Protein AF-A0A2V9M9F1-F1 (afdb_monomer_lite)

Secondary structure (DSSP, 8-state):
--HHHHHHHHHHHHTTS-S--TTSSGGGT---------HHHHHHHHHHHHHHHHHHHHHHHTS-SEEEEEEEEETTEEEEEEEEESSHHHHHHHHHHHHHHHH-SSHHHHHHHHTSPPSEEEEEE-

Structure (mmCIF, N/CA/C/O backbone):
data_AF-A0A2V9M9F1-F1
#
_entry.id   AF-A0A2V9M9F1-F1
#
loop_
_atom_site.group_PDB
_atom_site.id
_atom_site.type_symbol
_atom_site.label_atom_id
_atom_site.label_alt_id
_atom_site.label_comp_id
_atom_site.label_asym_id
_atom_site.label_entity_id
_atom_site.label_seq_id
_atom_site.pdbx_PDB_ins_code
_atom_site.Cartn_x
_atom_site.Cartn_y
_atom_site.Cartn_z
_atom_site.occupancy
_atom_site.B_iso_or_equiv
_atom_site.auth_seq_id
_atom_site.auth_comp_id
_atom_site.auth_asym_id
_atom_site.auth_atom_id
_atom_site.pdbx_PDB_model_num
ATOM 1 N N . MET A 1 1 ? 34.457 13.788 -6.054 1.00 45.19 1 MET A N 1
ATOM 2 C CA . MET A 1 1 ? 33.036 13.892 -5.646 1.00 45.19 1 MET A CA 1
ATOM 3 C C . MET A 1 1 ? 32.177 13.562 -6.860 1.00 45.19 1 MET A C 1
ATOM 5 O O . MET A 1 1 ? 32.061 14.409 -7.740 1.00 45.19 1 MET A O 1
ATOM 9 N N . PRO A 1 2 ? 31.720 12.309 -7.018 1.00 41.81 2 PRO A N 1
ATOM 10 C CA . PRO A 1 2 ? 31.238 11.834 -8.308 1.00 41.81 2 PRO A CA 1
ATOM 11 C C . PRO A 1 2 ? 29.792 12.275 -8.567 1.00 41.81 2 PRO A C 1
ATOM 13 O O . PRO A 1 2 ? 28.920 12.150 -7.710 1.00 41.81 2 PRO A O 1
ATOM 16 N N . LEU A 1 3 ? 29.545 12.746 -9.793 1.00 39.88 3 LEU A N 1
ATOM 17 C CA . LEU A 1 3 ? 28.235 13.098 -10.361 1.00 39.88 3 LEU A CA 1
ATOM 18 C C . LEU A 1 3 ? 27.136 12.044 -10.106 1.00 39.88 3 LEU A C 1
ATOM 20 O O . LEU A 1 3 ? 25.959 12.392 -10.041 1.00 39.88 3 LEU A O 1
ATOM 24 N N . ALA A 1 4 ? 27.519 10.776 -9.928 1.00 32.88 4 ALA A N 1
ATOM 25 C CA . ALA A 1 4 ? 26.621 9.655 -9.667 1.00 32.88 4 ALA A CA 1
ATOM 26 C C . ALA A 1 4 ? 25.737 9.867 -8.424 1.00 32.88 4 ALA A C 1
ATOM 28 O O . ALA A 1 4 ? 24.557 9.530 -8.448 1.00 32.88 4 ALA A O 1
ATOM 29 N N . THR A 1 5 ? 26.256 10.502 -7.367 1.00 37.84 5 THR A N 1
ATOM 30 C CA . THR A 1 5 ? 25.488 10.724 -6.130 1.00 37.84 5 THR A CA 1
ATOM 31 C C . THR A 1 5 ? 24.397 11.784 -6.313 1.00 37.84 5 THR A C 1
ATOM 33 O O . THR A 1 5 ? 23.305 11.636 -5.774 1.00 37.84 5 THR A O 1
ATOM 36 N N . LYS A 1 6 ? 24.635 12.817 -7.138 1.00 41.34 6 LYS A N 1
ATOM 37 C CA . LYS A 1 6 ? 23.600 13.811 -7.489 1.00 41.34 6 LYS A CA 1
ATOM 38 C C . LYS A 1 6 ? 22.496 13.210 -8.363 1.00 41.34 6 LYS A C 1
ATOM 40 O O . LYS A 1 6 ? 21.345 13.615 -8.240 1.00 41.34 6 LYS A O 1
ATOM 45 N N . PHE A 1 7 ? 22.837 12.239 -9.211 1.00 41.38 7 PHE A N 1
ATOM 46 C CA . PHE A 1 7 ? 21.871 11.561 -10.076 1.00 41.38 7 PHE A CA 1
ATOM 47 C C . PHE A 1 7 ? 20.933 10.645 -9.278 1.00 41.38 7 PHE A C 1
ATOM 49 O O . PHE A 1 7 ? 19.729 10.677 -9.505 1.00 41.38 7 PHE A O 1
ATOM 56 N N . ILE A 1 8 ? 21.455 9.903 -8.293 1.00 38.41 8 ILE A N 1
ATOM 57 C CA . ILE A 1 8 ? 20.646 9.016 -7.436 1.00 38.41 8 ILE A CA 1
ATOM 58 C C . ILE A 1 8 ? 19.646 9.806 -6.575 1.00 38.41 8 ILE A C 1
ATOM 60 O O . ILE A 1 8 ? 18.485 9.420 -6.496 1.00 38.41 8 ILE A O 1
ATOM 64 N N . ILE A 1 9 ? 20.034 10.965 -6.028 1.00 41.84 9 ILE A N 1
ATOM 65 C CA . ILE A 1 9 ? 19.116 11.816 -5.243 1.00 41.84 9 ILE A CA 1
ATOM 66 C C . ILE A 1 9 ? 17.964 12.366 -6.104 1.00 41.84 9 ILE A C 1
ATOM 68 O O . ILE A 1 9 ? 16.837 12.487 -5.628 1.00 41.84 9 ILE A O 1
ATOM 72 N N . PHE A 1 10 ? 18.209 12.653 -7.388 1.00 43.62 10 PHE A N 1
ATOM 73 C CA . PHE A 1 10 ? 17.142 13.058 -8.309 1.00 43.62 10 PHE A CA 1
ATOM 74 C C . PHE A 1 10 ? 16.157 11.907 -8.581 1.00 43.62 10 PHE A C 1
ATOM 76 O O . PHE A 1 10 ? 14.954 12.137 -8.664 1.00 43.62 10 PHE A O 1
ATOM 83 N N . ILE A 1 11 ? 16.651 10.665 -8.650 1.00 42.22 11 ILE A N 1
ATOM 84 C CA . ILE A 1 11 ? 15.844 9.452 -8.873 1.00 42.22 11 ILE A CA 1
ATOM 85 C C . ILE A 1 11 ? 14.933 9.168 -7.667 1.00 42.22 11 ILE A C 1
ATOM 87 O O . ILE A 1 11 ? 13.747 8.894 -7.853 1.00 42.22 11 ILE A O 1
ATOM 91 N N . ASP A 1 12 ? 15.441 9.311 -6.438 1.00 40.72 12 ASP A N 1
ATOM 92 C CA . ASP A 1 12 ? 14.627 9.168 -5.220 1.00 40.72 12 ASP A CA 1
ATOM 93 C C . ASP A 1 12 ? 13.559 10.269 -5.093 1.00 40.72 12 ASP A C 1
ATOM 95 O O . ASP A 1 12 ? 12.468 10.025 -4.576 1.00 40.72 12 ASP A O 1
ATOM 99 N N . SER A 1 13 ? 13.813 11.467 -5.636 1.00 35.06 13 SER A N 1
ATOM 100 C CA . SER A 1 13 ? 12.849 12.577 -5.635 1.00 35.06 13 SER A CA 1
ATOM 101 C C . SER A 1 13 ? 11.633 12.324 -6.545 1.00 35.06 13 SER A C 1
ATOM 103 O O . SER A 1 13 ? 10.525 12.748 -6.224 1.00 35.06 13 SER A O 1
ATOM 105 N N . ILE A 1 14 ? 11.794 11.562 -7.637 1.00 44.44 14 ILE A N 1
ATOM 106 C CA . ILE A 1 14 ? 10.675 11.165 -8.519 1.00 44.44 14 ILE A CA 1
ATOM 107 C C . ILE A 1 14 ? 9.833 10.035 -7.898 1.00 44.44 14 ILE A C 1
ATOM 109 O O . ILE A 1 14 ? 8.657 9.884 -8.226 1.00 44.44 14 ILE A O 1
ATOM 113 N N . LYS A 1 15 ? 10.385 9.278 -6.941 1.00 43.50 15 LYS A N 1
ATOM 114 C CA . LYS A 1 15 ? 9.679 8.190 -6.242 1.00 43.50 15 LYS A CA 1
ATOM 115 C C . LYS A 1 15 ? 8.577 8.687 -5.291 1.00 43.50 15 LYS A C 1
ATOM 117 O O . LYS A 1 15 ? 7.686 7.921 -4.941 1.00 43.50 15 LYS A O 1
ATOM 122 N N . ASN A 1 16 ? 8.603 9.969 -4.917 1.00 43.25 16 ASN A N 1
ATOM 123 C CA . ASN A 1 16 ? 7.584 10.636 -4.098 1.00 43.25 16 ASN A CA 1
ATOM 124 C C . ASN A 1 16 ? 6.633 11.500 -4.945 1.00 43.25 16 ASN A C 1
ATOM 126 O O . ASN A 1 16 ? 6.200 12.579 -4.547 1.00 43.25 16 ASN A O 1
ATOM 130 N N . ILE A 1 17 ? 6.330 11.052 -6.160 1.00 43.72 17 ILE A N 1
ATOM 131 C CA . ILE A 1 17 ? 5.201 11.567 -6.921 1.00 43.72 17 ILE A CA 1
ATOM 132 C C . ILE A 1 17 ? 4.231 10.409 -7.044 1.00 43.72 17 ILE A C 1
ATOM 134 O O . ILE A 1 17 ? 4.360 9.529 -7.891 1.00 43.72 17 ILE A O 1
ATOM 138 N N . ASN A 1 18 ? 3.272 10.432 -6.121 1.00 40.56 18 ASN A N 1
ATOM 139 C CA . ASN A 1 18 ? 1.997 9.747 -6.203 1.00 40.56 18 ASN A CA 1
ATOM 140 C C . ASN A 1 18 ? 1.572 9.573 -7.671 1.00 40.56 18 ASN A C 1
ATOM 142 O O . ASN A 1 18 ? 1.511 10.537 -8.439 1.00 40.56 18 ASN A O 1
ATOM 146 N N . GLN A 1 19 ? 1.327 8.321 -8.031 1.00 44.12 19 GLN A N 1
ATOM 147 C CA . GLN A 1 19 ? 1.115 7.766 -9.362 1.00 44.12 19 GLN A CA 1
ATOM 148 C C . GLN A 1 19 ? -0.148 8.336 -10.040 1.00 44.12 19 GLN A C 1
ATOM 150 O O . GLN A 1 19 ? -1.141 7.634 -10.214 1.00 44.12 19 GLN A O 1
ATOM 155 N N . ARG A 1 20 ? -0.156 9.638 -10.371 1.00 37.66 20 ARG A N 1
ATOM 156 C CA . ARG A 1 20 ? -1.324 10.327 -10.953 1.00 37.66 20 ARG A CA 1
ATOM 157 C C . ARG A 1 20 ? -1.036 11.589 -11.781 1.00 37.66 20 ARG A C 1
ATOM 159 O O . ARG A 1 20 ? -1.951 12.380 -11.985 1.00 37.66 20 ARG A O 1
ATOM 166 N N . SER A 1 21 ? 0.184 11.816 -12.276 1.00 36.59 21 SER A N 1
ATOM 167 C CA . SER A 1 21 ? 0.453 12.980 -13.154 1.00 36.59 21 SER A CA 1
ATOM 168 C C . SER A 1 21 ? 1.339 12.694 -14.373 1.00 36.59 21 SER A C 1
ATOM 170 O O . SER A 1 21 ? 1.952 13.598 -14.939 1.00 36.59 21 SER A O 1
ATOM 172 N N . ALA A 1 22 ? 1.360 11.448 -14.850 1.00 36.44 22 ALA A N 1
ATOM 173 C CA . ALA A 1 22 ? 2.058 11.073 -16.082 1.00 36.44 22 ALA A CA 1
ATOM 174 C C . ALA A 1 22 ? 1.311 11.464 -17.382 1.00 36.44 22 ALA A C 1
ATOM 176 O O . ALA A 1 22 ? 1.581 10.876 -18.422 1.00 36.44 22 ALA A O 1
ATOM 177 N N . GLU A 1 23 ? 0.390 12.438 -17.359 1.00 42.22 23 GLU A N 1
ATOM 178 C CA . GLU A 1 23 ? -0.467 12.742 -18.523 1.00 42.22 23 GLU A CA 1
ATOM 179 C C . GLU A 1 23 ? -0.294 14.115 -19.189 1.00 42.22 23 GLU A C 1
ATOM 181 O O . GLU A 1 23 ? -0.873 14.316 -20.247 1.00 42.22 23 GLU A O 1
ATOM 186 N N . SER A 1 24 ? 0.502 15.072 -18.691 1.00 34.97 24 SER A N 1
ATOM 187 C CA . SER A 1 24 ? 0.425 16.431 -19.294 1.00 34.97 24 SER A CA 1
ATOM 188 C C . SER A 1 24 ? 1.722 17.068 -19.784 1.00 34.97 24 SER A C 1
ATOM 190 O O . SER A 1 24 ? 1.663 18.108 -20.432 1.00 34.97 24 SER A O 1
ATOM 192 N N . ARG A 1 25 ? 2.900 16.467 -19.563 1.00 39.31 25 ARG A N 1
ATOM 193 C CA . ARG A 1 25 ? 4.172 17.047 -20.066 1.00 39.31 25 ARG A CA 1
ATOM 194 C C . ARG A 1 25 ? 4.909 16.191 -21.094 1.00 39.31 25 ARG A C 1
ATOM 196 O O . ARG A 1 25 ? 5.819 16.690 -21.749 1.00 39.31 25 ARG A O 1
ATOM 203 N N . PHE A 1 26 ? 4.481 14.946 -21.298 1.00 40.75 26 PHE A N 1
ATOM 204 C CA . PHE A 1 26 ? 5.096 14.038 -22.270 1.00 40.75 26 PHE A CA 1
ATOM 205 C C . PHE A 1 26 ? 4.841 14.456 -23.730 1.00 40.75 26 PHE A C 1
ATOM 207 O O . PHE A 1 26 ? 5.692 14.236 -24.590 1.00 40.75 26 PHE A O 1
ATOM 214 N N . CYS A 1 27 ? 3.741 15.169 -24.007 1.00 36.06 27 CYS A N 1
ATOM 215 C CA . CYS A 1 27 ? 3.450 15.682 -25.352 1.00 36.06 27 CYS A CA 1
ATOM 216 C C . CYS A 1 27 ? 4.480 16.696 -25.879 1.00 36.06 27 CYS A C 1
ATOM 218 O O . CYS A 1 27 ? 4.586 16.863 -27.091 1.00 36.06 27 CYS A O 1
ATOM 220 N N . LEU A 1 28 ? 5.265 17.359 -25.018 1.00 39.94 28 LEU A N 1
ATOM 221 C CA . LEU A 1 28 ? 6.216 18.384 -25.470 1.00 39.94 28 LEU A CA 1
ATOM 222 C C . LEU A 1 28 ? 7.583 17.832 -25.898 1.00 39.94 28 LEU A C 1
ATOM 224 O O . LEU A 1 28 ? 8.289 18.513 -26.636 1.00 39.94 28 LEU A O 1
ATOM 228 N N . LEU A 1 29 ? 7.947 16.604 -25.510 1.00 41.97 29 LEU A N 1
ATOM 229 C CA . LEU A 1 29 ? 9.210 15.983 -25.947 1.00 41.97 29 LEU A CA 1
ATOM 230 C C . LEU A 1 29 ? 9.056 15.096 -27.192 1.00 41.97 29 LEU A C 1
ATOM 232 O O . LEU A 1 29 ? 10.051 14.770 -27.831 1.00 41.97 29 LEU A O 1
ATOM 236 N N . PHE A 1 30 ? 7.824 14.772 -27.598 1.00 41.06 30 PHE A N 1
ATOM 237 C CA . PHE A 1 30 ? 7.543 14.000 -28.814 1.00 41.06 30 PHE A CA 1
ATOM 238 C C . PHE A 1 30 ? 7.446 14.843 -30.097 1.00 41.06 30 PHE A C 1
ATOM 240 O O . PHE A 1 30 ? 7.027 14.336 -31.134 1.00 41.06 30 PHE A O 1
ATOM 247 N N . ARG A 1 31 ? 7.919 16.100 -30.103 1.00 45.84 31 ARG A N 1
ATOM 248 C CA . ARG A 1 31 ? 8.341 16.741 -31.365 1.00 45.84 31 ARG A CA 1
ATOM 249 C C . ARG A 1 31 ? 9.747 16.270 -31.751 1.00 45.84 31 ARG A C 1
ATOM 251 O O . ARG A 1 31 ? 10.646 17.080 -31.955 1.00 45.84 31 ARG A O 1
ATOM 258 N N . TYR A 1 32 ? 9.939 14.956 -31.872 1.00 49.91 32 TYR A N 1
ATOM 259 C CA . TYR A 1 32 ? 11.093 14.421 -32.591 1.00 49.91 32 TYR A CA 1
ATOM 260 C C . TYR A 1 32 ? 10.818 14.612 -34.083 1.00 49.91 32 TYR A C 1
ATOM 262 O O . TYR A 1 32 ? 9.994 13.925 -34.688 1.00 49.91 32 TYR A O 1
ATOM 270 N N . ASN A 1 33 ? 11.433 15.663 -34.619 1.00 48.28 33 ASN A N 1
ATOM 271 C CA . ASN A 1 33 ? 11.344 16.117 -35.997 1.00 48.28 33 ASN A CA 1
ATOM 272 C C . ASN A 1 33 ? 11.433 14.935 -36.980 1.00 48.28 33 ASN A C 1
ATOM 274 O O . ASN A 1 33 ? 12.430 14.217 -37.038 1.00 48.28 33 ASN A O 1
ATOM 278 N N . SER A 1 34 ? 10.355 14.743 -37.738 1.00 58.16 34 SER A N 1
ATOM 279 C CA . SER A 1 34 ? 10.279 13.809 -38.855 1.00 58.16 34 SER A CA 1
ATOM 280 C C . SER A 1 34 ? 11.126 14.341 -40.008 1.00 58.16 34 SER A C 1
ATOM 282 O O . SER A 1 34 ? 10.639 15.058 -40.874 1.00 58.16 34 SER A O 1
ATOM 284 N N . GLY A 1 35 ? 12.407 13.985 -40.011 1.00 44.78 35 GLY A N 1
ATOM 285 C CA . GLY A 1 35 ? 13.324 14.282 -41.103 1.00 44.78 35 GLY A CA 1
ATOM 286 C C . GLY A 1 35 ? 14.283 13.118 -41.312 1.00 44.78 35 GLY A C 1
ATOM 287 O O . GLY A 1 35 ? 15.215 12.954 -40.538 1.00 44.78 35 GLY A O 1
ATOM 288 N N . ALA A 1 36 ? 14.010 12.299 -42.333 1.00 50.25 36 ALA A N 1
ATOM 289 C CA . ALA A 1 36 ? 14.896 11.286 -42.924 1.00 50.25 36 ALA A CA 1
ATOM 290 C C . ALA A 1 36 ? 15.709 10.408 -41.934 1.00 50.25 36 ALA A C 1
ATOM 292 O O . ALA A 1 36 ? 16.851 10.700 -41.588 1.00 50.25 36 ALA A O 1
ATOM 293 N N . MET A 1 37 ? 15.158 9.263 -41.514 1.00 51.91 37 MET A N 1
ATOM 294 C CA . MET A 1 37 ? 15.856 8.339 -40.603 1.00 51.91 37 MET A CA 1
ATOM 295 C C . MET A 1 37 ? 16.967 7.551 -41.318 1.00 51.91 37 MET A C 1
ATOM 297 O O . MET A 1 37 ? 16.690 6.587 -42.038 1.00 51.91 37 MET A O 1
ATOM 301 N N . SER A 1 38 ? 18.229 7.903 -41.057 1.00 58.81 38 SER A N 1
ATOM 302 C CA . SER A 1 38 ? 19.377 7.043 -41.372 1.00 58.81 38 SER A CA 1
ATOM 303 C C . SER A 1 38 ? 19.320 5.748 -40.541 1.00 58.81 38 SER A C 1
ATOM 305 O O . SER A 1 38 ? 18.658 5.687 -39.498 1.00 58.81 38 SER A O 1
ATOM 307 N N . LYS A 1 39 ? 20.010 4.684 -40.983 1.00 68.62 39 LYS A N 1
ATOM 308 C CA . LYS A 1 39 ? 20.077 3.402 -40.244 1.00 68.62 39 LYS A CA 1
ATOM 309 C C . LYS A 1 39 ? 20.523 3.611 -38.788 1.00 68.62 39 LYS A C 1
ATOM 311 O O . LYS A 1 39 ? 20.013 2.946 -37.890 1.00 68.62 39 LYS A O 1
ATOM 316 N N . THR A 1 40 ? 21.391 4.591 -38.557 1.00 68.44 40 THR A N 1
ATOM 317 C CA . THR A 1 40 ? 21.901 4.983 -37.240 1.00 68.44 40 THR A CA 1
ATOM 318 C C . THR A 1 40 ? 20.798 5.508 -36.322 1.00 68.44 40 THR A C 1
ATOM 320 O O . THR A 1 40 ? 20.746 5.133 -35.155 1.00 68.44 40 THR A O 1
ATOM 323 N N . SER A 1 41 ? 19.855 6.300 -36.840 1.00 68.25 41 SER A N 1
ATOM 324 C CA . SER A 1 41 ? 18.747 6.834 -36.039 1.00 68.25 41 SER A CA 1
ATOM 325 C C . SER A 1 41 ? 17.764 5.740 -35.608 1.00 68.25 41 SER A C 1
ATOM 327 O O . SER A 1 41 ? 17.280 5.758 -34.479 1.00 68.25 41 SER A O 1
ATOM 329 N N . LYS A 1 42 ? 17.513 4.730 -36.460 1.00 69.69 42 LYS A N 1
ATOM 330 C CA . LYS A 1 42 ? 16.693 3.556 -36.083 1.00 69.69 42 LYS A CA 1
ATOM 331 C C . LYS A 1 42 ? 17.337 2.777 -34.938 1.00 69.69 42 LYS A C 1
ATOM 333 O O . LYS A 1 42 ? 16.646 2.389 -34.002 1.00 69.69 42 LYS A O 1
ATOM 338 N N . ILE A 1 43 ? 18.657 2.600 -34.994 1.00 78.69 43 ILE A N 1
ATOM 339 C CA . ILE A 1 43 ? 19.425 1.916 -33.948 1.00 78.69 43 ILE A CA 1
ATOM 340 C C . ILE A 1 43 ? 19.352 2.696 -32.631 1.00 78.69 43 ILE A C 1
ATOM 342 O O . ILE A 1 43 ? 19.073 2.100 -31.596 1.00 78.69 43 ILE A O 1
ATOM 346 N N . LEU A 1 44 ? 19.521 4.022 -32.660 1.00 76.81 44 LEU A N 1
ATOM 347 C CA . LEU A 1 44 ? 19.446 4.852 -31.452 1.00 76.81 44 LEU A CA 1
ATOM 348 C C . LEU A 1 44 ? 18.074 4.784 -30.768 1.00 76.81 44 LEU A C 1
ATOM 350 O O . LEU A 1 44 ? 18.018 4.687 -29.544 1.00 76.81 44 LEU A O 1
ATOM 354 N N . ILE A 1 45 ? 16.979 4.776 -31.535 1.00 77.62 45 ILE A N 1
ATOM 355 C CA . ILE A 1 45 ? 15.627 4.639 -30.973 1.00 77.62 45 ILE A CA 1
ATOM 356 C C . ILE A 1 45 ? 15.444 3.268 -30.311 1.00 77.62 45 ILE A C 1
ATOM 358 O O . ILE A 1 45 ? 14.960 3.194 -29.183 1.00 77.62 45 ILE A O 1
ATOM 362 N N . VAL A 1 46 ? 15.858 2.186 -30.978 1.00 79.81 46 VAL A N 1
ATOM 363 C CA . VAL A 1 46 ? 15.722 0.822 -30.441 1.00 79.81 46 VAL A CA 1
ATOM 364 C C . VAL A 1 46 ? 16.565 0.638 -29.178 1.00 79.81 46 VAL A C 1
ATOM 366 O O . VAL A 1 46 ? 16.074 0.109 -28.183 1.00 79.81 46 VAL A O 1
ATOM 369 N N . VAL A 1 47 ? 17.808 1.124 -29.181 1.00 82.94 47 VAL A N 1
ATOM 370 C CA . VAL A 1 47 ? 18.694 1.069 -28.010 1.00 82.94 47 VAL A CA 1
ATOM 371 C C . VAL A 1 47 ? 18.122 1.897 -26.859 1.00 82.94 47 VAL A C 1
ATOM 373 O O . VAL A 1 47 ? 18.052 1.403 -25.736 1.00 82.94 47 VAL A O 1
ATOM 376 N N . GLY A 1 48 ? 17.649 3.118 -27.129 1.00 82.56 48 GLY A N 1
ATOM 377 C CA . GLY A 1 48 ? 17.015 3.963 -26.115 1.00 82.56 48 GLY A CA 1
ATOM 378 C C . GLY A 1 48 ? 15.787 3.303 -25.484 1.00 82.56 48 GLY A C 1
ATOM 379 O O . GLY A 1 48 ? 15.631 3.332 -24.263 1.00 82.56 48 GLY A O 1
ATOM 380 N N . PHE A 1 49 ? 14.957 2.642 -26.295 1.00 80.88 49 PHE A N 1
ATOM 381 C CA . PHE A 1 49 ? 13.786 1.913 -25.813 1.00 80.88 49 PHE A CA 1
ATOM 382 C C . PHE A 1 49 ? 14.167 0.716 -24.932 1.00 80.88 49 PHE A C 1
ATOM 384 O O . PHE A 1 49 ? 13.598 0.550 -23.856 1.00 80.88 49 PHE A O 1
ATOM 391 N N . LEU A 1 50 ? 15.155 -0.089 -25.340 1.00 79.62 50 LEU A N 1
ATOM 392 C CA . LEU A 1 50 ? 15.623 -1.243 -24.561 1.00 79.62 50 LEU A CA 1
ATOM 393 C C . LEU A 1 50 ? 16.225 -0.832 -23.213 1.00 79.62 50 LEU A C 1
ATOM 395 O O . LEU A 1 50 ? 15.941 -1.469 -22.199 1.00 79.62 50 LEU A O 1
ATOM 399 N N . VAL A 1 51 ? 17.008 0.249 -23.184 1.00 80.50 51 VAL A N 1
ATOM 400 C CA . VAL A 1 51 ? 17.579 0.791 -21.941 1.00 80.50 51 VAL A CA 1
ATOM 401 C C . VAL A 1 51 ? 16.475 1.278 -21.005 1.00 80.50 51 VAL A C 1
ATOM 403 O O . VAL A 1 51 ? 16.486 0.938 -19.822 1.00 80.50 51 VAL A O 1
ATOM 406 N N . LEU A 1 52 ? 15.493 2.020 -21.526 1.00 78.25 52 LEU A N 1
ATOM 407 C CA . LEU A 1 52 ? 14.350 2.481 -20.738 1.00 78.25 52 LEU A CA 1
ATOM 408 C C . LEU A 1 52 ? 13.543 1.303 -20.173 1.00 78.25 52 LEU A C 1
ATOM 410 O O . LEU A 1 52 ? 13.190 1.313 -18.994 1.00 78.25 52 LEU A O 1
ATOM 414 N N . MET A 1 53 ? 13.292 0.271 -20.984 1.00 74.94 53 MET A N 1
ATOM 415 C CA . MET A 1 53 ? 12.566 -0.923 -20.545 1.00 74.94 53 MET A CA 1
ATOM 416 C C . MET A 1 53 ? 13.317 -1.677 -19.445 1.00 74.94 53 MET A C 1
ATOM 418 O O . MET A 1 53 ? 12.742 -1.973 -18.396 1.00 74.94 53 MET A O 1
ATOM 422 N N . GLY A 1 54 ? 14.615 -1.931 -19.640 1.00 74.56 54 GLY A N 1
ATOM 423 C CA . GLY A 1 54 ? 15.453 -2.578 -18.629 1.00 74.56 54 GLY A CA 1
ATOM 424 C C . GLY A 1 54 ? 15.496 -1.789 -17.318 1.00 74.56 54 GLY A C 1
ATOM 425 O O . GLY A 1 54 ? 15.418 -2.374 -16.238 1.00 74.56 54 GLY A O 1
ATOM 426 N N . TYR A 1 55 ? 15.534 -0.457 -17.404 1.00 73.00 55 TYR A N 1
ATOM 427 C CA . TYR A 1 55 ? 15.530 0.423 -16.239 1.00 73.00 55 TYR A CA 1
ATOM 428 C C . TYR A 1 55 ? 14.218 0.351 -15.437 1.00 73.00 55 TYR A C 1
ATOM 430 O O . TYR A 1 55 ? 14.259 0.246 -14.210 1.00 73.00 55 TYR A O 1
ATOM 438 N N . ILE A 1 56 ? 13.058 0.345 -16.105 1.00 75.44 56 ILE A N 1
ATOM 439 C CA . ILE A 1 56 ? 11.743 0.225 -15.445 1.00 75.44 56 ILE A CA 1
ATOM 440 C C . ILE A 1 56 ? 11.631 -1.108 -14.694 1.00 75.44 56 ILE A C 1
ATOM 442 O O . ILE A 1 56 ? 11.176 -1.136 -13.547 1.00 75.44 56 ILE A O 1
ATOM 446 N N . VAL A 1 57 ? 12.080 -2.206 -15.312 1.00 71.19 57 VAL A N 1
ATOM 447 C CA . VAL A 1 57 ? 12.056 -3.540 -14.692 1.00 71.19 57 VAL A CA 1
ATOM 448 C C . VAL A 1 57 ? 12.985 -3.594 -13.480 1.00 71.19 57 VAL A C 1
ATOM 450 O O . VAL A 1 57 ? 12.564 -4.031 -12.410 1.00 71.19 57 VAL A O 1
ATOM 453 N N . TYR A 1 58 ? 14.217 -3.095 -13.610 1.00 66.00 58 TYR A N 1
ATOM 454 C CA . TYR A 1 58 ? 15.176 -3.069 -12.506 1.00 66.00 58 TYR A CA 1
ATOM 455 C C . TYR A 1 58 ? 14.677 -2.226 -11.325 1.00 66.00 58 TYR A C 1
ATOM 457 O O . TYR A 1 58 ? 14.763 -2.653 -10.175 1.00 66.00 58 TYR A O 1
ATOM 465 N N . SER A 1 59 ? 14.095 -1.057 -11.609 1.00 64.69 59 SER A N 1
ATOM 466 C CA . SER A 1 59 ? 13.498 -0.198 -10.585 1.00 64.69 59 SER A CA 1
ATOM 467 C C . SER A 1 59 ? 12.346 -0.912 -9.871 1.00 64.69 59 SER A C 1
ATOM 469 O O . SER A 1 59 ? 12.332 -0.966 -8.644 1.00 64.69 59 SER A O 1
ATOM 471 N N . SER A 1 60 ? 11.446 -1.560 -10.620 1.00 62.88 60 SER A N 1
ATOM 472 C CA . SER A 1 60 ? 10.259 -2.245 -10.082 1.00 62.88 60 SER A CA 1
ATOM 473 C C . SER A 1 60 ? 10.590 -3.403 -9.133 1.00 62.88 60 SER A C 1
ATOM 475 O O . SER A 1 60 ? 9.866 -3.634 -8.165 1.00 62.88 60 SER A O 1
ATOM 477 N N . LEU A 1 61 ? 11.693 -4.118 -9.375 1.00 59.84 61 LEU A N 1
ATOM 478 C CA . LEU A 1 61 ? 12.107 -5.261 -8.553 1.00 59.84 61 LEU A CA 1
ATOM 479 C C . LEU A 1 61 ? 12.607 -4.854 -7.155 1.00 59.84 61 LEU A C 1
ATOM 481 O O . LEU A 1 61 ? 12.544 -5.657 -6.229 1.00 59.84 61 LEU A O 1
ATOM 485 N N . GLY A 1 62 ? 13.061 -3.610 -6.971 1.00 58.16 62 GLY A N 1
ATOM 486 C CA . GLY A 1 62 ? 13.592 -3.119 -5.694 1.00 58.16 62 GLY A CA 1
ATOM 487 C C . GLY A 1 62 ? 12.560 -2.506 -4.742 1.00 58.16 62 GLY A C 1
ATOM 488 O O . GLY A 1 62 ? 12.940 -1.989 -3.692 1.00 58.16 62 GLY A O 1
ATOM 489 N N . LEU A 1 63 ? 11.269 -2.486 -5.094 1.00 61.50 63 LEU A N 1
ATOM 490 C CA . LEU A 1 63 ? 10.306 -1.605 -4.420 1.00 61.50 63 LEU A CA 1
ATOM 491 C C . LEU A 1 63 ? 9.774 -2.103 -3.072 1.00 61.50 63 LEU A C 1
ATOM 493 O O . LEU A 1 63 ? 9.205 -1.299 -2.339 1.00 61.50 63 LEU A O 1
ATOM 497 N N . SER A 1 64 ? 9.920 -3.382 -2.713 1.00 64.19 64 SER A N 1
ATOM 498 C CA . SER A 1 64 ? 9.261 -3.878 -1.498 1.00 64.19 64 SER A CA 1
ATOM 499 C C . SER A 1 64 ? 9.913 -5.092 -0.849 1.00 64.19 64 SER A C 1
ATOM 501 O O . SER A 1 64 ? 9.968 -6.174 -1.427 1.00 64.19 64 SER A O 1
ATOM 503 N N . LYS A 1 65 ? 10.355 -4.891 0.397 1.00 74.50 65 LYS A N 1
ATOM 504 C CA . LYS A 1 65 ? 10.964 -5.912 1.262 1.00 74.50 65 LYS A CA 1
ATOM 505 C C . LYS A 1 65 ? 9.974 -6.485 2.277 1.00 74.50 65 LYS A C 1
ATOM 507 O O . LYS A 1 65 ? 10.118 -7.622 2.703 1.00 74.50 65 LYS A O 1
ATOM 512 N N . PHE A 1 66 ? 8.938 -5.727 2.640 1.00 84.06 66 PHE A N 1
ATOM 513 C CA . PHE A 1 66 ? 7.952 -6.140 3.638 1.00 84.06 66 PHE A CA 1
ATOM 514 C C . PHE A 1 66 ? 6.583 -6.347 3.006 1.00 84.06 66 PHE A C 1
ATOM 516 O O . PHE A 1 66 ? 6.080 -5.481 2.293 1.00 84.06 66 PHE A O 1
ATOM 523 N N . ARG A 1 67 ? 5.960 -7.490 3.307 1.00 89.19 67 ARG A N 1
ATOM 524 C CA . ARG A 1 67 ? 4.578 -7.823 2.952 1.00 89.19 67 ARG A CA 1
ATOM 525 C C . ARG A 1 67 ? 3.731 -7.791 4.220 1.00 89.19 67 ARG A C 1
ATOM 527 O O . ARG A 1 67 ? 3.819 -8.701 5.044 1.00 89.19 67 ARG A O 1
ATOM 534 N N . CYS A 1 68 ? 2.886 -6.776 4.362 1.00 92.94 68 CYS A N 1
ATOM 535 C CA . CYS A 1 68 ? 1.970 -6.652 5.494 1.00 92.94 68 CYS A CA 1
ATOM 536 C C . CYS A 1 68 ? 0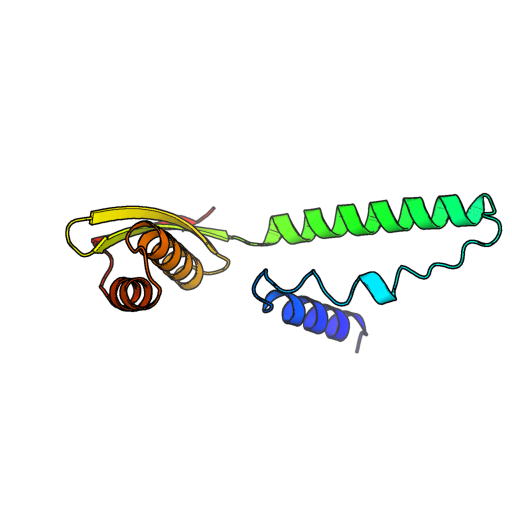.520 -6.798 5.045 1.00 92.94 68 CYS A C 1
ATOM 538 O O . CYS A 1 68 ? 0.090 -6.197 4.066 1.00 92.94 68 CYS A O 1
ATOM 540 N N . GLU A 1 69 ? -0.230 -7.608 5.778 1.00 94.75 69 GLU A N 1
ATOM 541 C CA . GLU A 1 69 ? -1.665 -7.798 5.655 1.00 94.75 69 GLU A CA 1
ATOM 542 C C . GLU A 1 69 ? -2.361 -7.126 6.836 1.00 94.75 69 GLU A C 1
ATOM 544 O O . GLU A 1 69 ? -2.026 -7.385 7.994 1.00 94.75 69 GLU A O 1
ATOM 549 N N . VAL A 1 70 ? -3.308 -6.245 6.535 1.00 95.69 70 VAL A N 1
ATOM 550 C CA 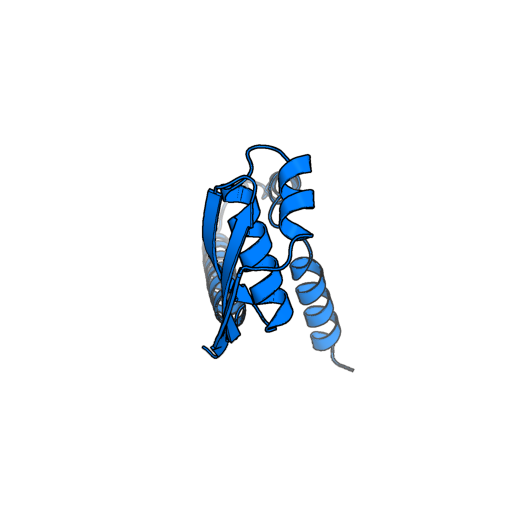. VAL A 1 70 ? -4.057 -5.458 7.511 1.00 95.69 70 VAL A CA 1
ATOM 551 C C . VAL A 1 70 ? -5.543 -5.662 7.262 1.00 95.69 70 VAL A C 1
ATOM 553 O O . VAL A 1 70 ? -6.009 -5.567 6.124 1.00 95.69 70 VAL A O 1
ATOM 556 N N . CYS A 1 71 ? -6.283 -5.948 8.330 1.00 95.62 71 CYS A N 1
ATOM 557 C CA . CYS A 1 71 ? -7.737 -6.049 8.303 1.00 95.62 71 CYS A CA 1
ATOM 558 C C . CYS A 1 71 ? -8.356 -4.852 9.019 1.00 95.62 71 CYS A C 1
ATOM 560 O O . CYS A 1 71 ? -8.108 -4.644 10.209 1.00 95.62 71 CYS A O 1
ATOM 562 N N . MET A 1 72 ? -9.179 -4.104 8.292 1.00 95.31 72 MET A N 1
ATOM 563 C CA . MET A 1 72 ? -9.938 -2.967 8.803 1.00 95.31 72 MET A CA 1
ATOM 564 C C . MET A 1 72 ? -11.397 -3.368 9.004 1.00 95.31 72 MET A C 1
ATOM 566 O O . MET A 1 72 ? -11.938 -4.165 8.233 1.00 95.31 72 MET A O 1
ATOM 570 N N . GLU A 1 73 ? -12.030 -2.805 10.028 1.00 94.25 73 GLU A N 1
ATOM 571 C CA . GLU A 1 73 ? -13.460 -2.947 10.291 1.00 94.25 73 GLU A CA 1
ATOM 572 C C . GLU A 1 73 ? -14.071 -1.553 10.429 1.00 94.25 73 GLU A C 1
ATOM 574 O O . GLU A 1 73 ? -13.618 -0.750 11.239 1.00 94.25 73 GLU A O 1
ATOM 579 N N . PHE A 1 74 ? -15.072 -1.245 9.606 1.00 91.88 74 PHE A N 1
ATOM 580 C CA . PHE A 1 74 ? -15.685 0.076 9.566 1.00 91.88 74 PHE A CA 1
ATOM 581 C C . PHE A 1 74 ? -17.161 -0.020 9.174 1.00 91.88 74 PHE A C 1
ATOM 583 O O . PHE A 1 74 ? -17.503 -0.668 8.186 1.00 91.88 74 PHE A O 1
ATOM 590 N N . ARG A 1 75 ? -18.044 0.623 9.955 1.00 87.75 75 ARG A N 1
ATOM 591 C CA . ARG A 1 75 ? -19.511 0.667 9.746 1.00 87.75 75 ARG A CA 1
ATOM 592 C C . ARG A 1 75 ? -20.162 -0.708 9.491 1.00 87.75 75 ARG A C 1
ATOM 594 O O . ARG A 1 75 ? -21.074 -0.829 8.681 1.00 87.75 75 ARG A O 1
ATOM 601 N N . GLY A 1 76 ? -19.688 -1.747 10.182 1.00 89.69 76 GLY A N 1
ATOM 602 C CA . GLY A 1 76 ? -20.188 -3.121 10.036 1.00 89.69 76 GLY A CA 1
ATOM 603 C C . GLY A 1 76 ? -19.622 -3.891 8.835 1.00 89.69 76 GLY A C 1
ATOM 604 O O . GLY A 1 76 ? -19.931 -5.068 8.674 1.00 89.69 76 GLY A O 1
ATOM 605 N N . GLY A 1 77 ? -18.772 -3.269 8.013 1.00 90.44 77 GLY A N 1
ATOM 606 C CA . GLY A 1 77 ? -17.990 -3.941 6.979 1.00 90.44 77 GLY A CA 1
ATOM 607 C C . GLY A 1 77 ? -16.599 -4.320 7.486 1.00 90.44 77 GLY A C 1
ATOM 608 O O . GLY A 1 77 ? -15.987 -3.584 8.256 1.00 90.44 77 GLY A O 1
ATOM 609 N N . THR A 1 78 ? -16.066 -5.457 7.040 1.00 93.38 78 THR A N 1
ATOM 610 C CA . THR A 1 78 ? -14.673 -5.859 7.295 1.00 93.38 78 THR A CA 1
ATOM 611 C C . THR A 1 78 ? -13.975 -6.156 5.977 1.00 93.38 78 THR A C 1
ATOM 613 O O . THR A 1 78 ? -14.498 -6.904 5.153 1.00 93.38 78 THR A O 1
ATOM 616 N N . ALA A 1 79 ? -12.783 -5.593 5.779 1.00 92.50 79 ALA A N 1
ATOM 617 C CA . ALA A 1 79 ? -11.963 -5.857 4.605 1.00 92.50 79 ALA A CA 1
ATOM 618 C C . ALA A 1 79 ? -10.504 -6.049 5.005 1.00 92.50 79 ALA A C 1
ATOM 620 O O . ALA A 1 79 ? -9.932 -5.255 5.753 1.00 92.50 79 ALA A O 1
ATOM 621 N N . CYS A 1 80 ? -9.893 -7.095 4.458 1.00 94.31 80 CYS A N 1
ATOM 622 C CA . CYS A 1 80 ? -8.472 -7.369 4.605 1.00 94.31 80 CYS A CA 1
ATOM 623 C C . CYS A 1 80 ? -7.744 -7.044 3.302 1.00 94.31 80 CYS A C 1
ATOM 625 O O . CYS A 1 80 ? -8.216 -7.363 2.202 1.00 94.31 80 CYS A O 1
ATOM 627 N N . ARG A 1 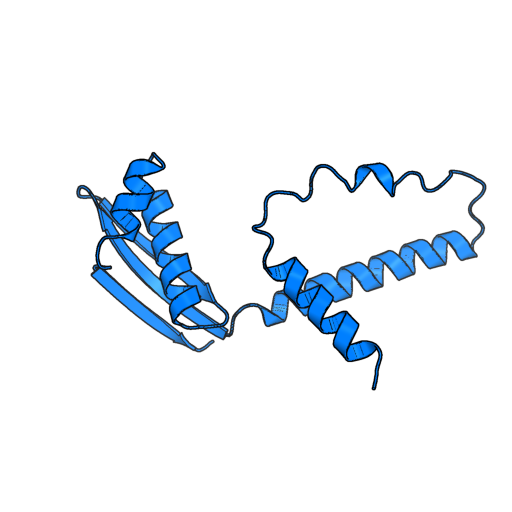81 ? -6.584 -6.399 3.425 1.00 93.88 81 ARG A N 1
ATOM 628 C CA . ARG A 1 81 ? -5.709 -6.068 2.302 1.00 93.88 81 ARG A CA 1
ATOM 629 C C . ARG A 1 81 ? -4.263 -6.325 2.641 1.00 93.88 81 ARG A C 1
ATOM 631 O O . ARG A 1 81 ? -3.819 -6.103 3.759 1.00 93.88 81 ARG A O 1
ATOM 638 N N . THR A 1 82 ? -3.523 -6.796 1.645 1.00 92.25 82 THR A N 1
ATOM 639 C CA . THR A 1 82 ? -2.072 -6.912 1.723 1.00 92.25 82 THR A CA 1
ATOM 640 C C . THR A 1 82 ? -1.436 -5.814 0.889 1.00 92.25 82 THR A C 1
ATOM 642 O O . THR A 1 82 ? -1.820 -5.628 -0.264 1.00 92.25 82 THR A O 1
ATOM 645 N N . ALA A 1 83 ? -0.438 -5.139 1.448 1.00 88.94 83 ALA A N 1
ATOM 646 C CA . ALA A 1 83 ? 0.437 -4.247 0.712 1.00 88.94 83 ALA A CA 1
ATOM 647 C C . ALA A 1 83 ? 1.910 -4.596 0.937 1.00 88.94 83 ALA A C 1
ATOM 649 O O . ALA A 1 83 ? 2.300 -5.319 1.861 1.00 88.94 83 ALA A O 1
ATOM 650 N N . LEU A 1 84 ? 2.708 -4.089 0.012 1.00 88.12 84 LEU A N 1
ATOM 651 C CA . LEU A 1 84 ? 4.139 -4.273 -0.087 1.00 88.12 84 LEU A CA 1
ATOM 652 C C . LEU A 1 84 ? 4.799 -2.912 0.159 1.00 88.12 84 LEU A C 1
ATOM 654 O O . LEU A 1 84 ? 4.370 -1.925 -0.431 1.00 88.12 84 LEU A O 1
ATOM 658 N N . GLY A 1 85 ? 5.808 -2.857 1.025 1.00 83.12 85 GLY A N 1
ATOM 659 C CA . GLY A 1 85 ? 6.490 -1.613 1.392 1.00 83.12 85 GLY A CA 1
ATOM 660 C C . GLY A 1 85 ? 7.990 -1.799 1.578 1.00 83.12 85 GLY A C 1
ATOM 661 O O . GLY A 1 85 ? 8.487 -2.921 1.742 1.00 83.12 85 GLY A O 1
ATOM 662 N N . SER A 1 86 ? 8.727 -0.691 1.534 1.00 83.56 86 SER A N 1
ATOM 663 C CA . SER A 1 86 ? 10.156 -0.685 1.856 1.00 83.56 86 SER A CA 1
ATOM 664 C C . SER A 1 86 ? 10.389 -0.807 3.364 1.00 83.56 86 SER A C 1
ATOM 666 O O . SER A 1 86 ? 11.397 -1.373 3.786 1.00 83.56 86 SER A O 1
ATOM 668 N N . THR A 1 87 ? 9.412 -0.359 4.160 1.00 86.06 87 THR A N 1
ATOM 669 C CA . THR A 1 87 ? 9.358 -0.484 5.622 1.00 86.06 87 THR A CA 1
ATOM 670 C C . THR A 1 87 ? 8.055 -1.146 6.073 1.00 86.06 87 THR A C 1
ATOM 672 O O . THR A 1 87 ? 7.073 -1.210 5.324 1.00 86.06 87 THR A O 1
ATOM 675 N N . ARG A 1 88 ? 8.036 -1.650 7.313 1.00 88.81 88 ARG A N 1
ATOM 676 C CA . ARG A 1 88 ? 6.851 -2.280 7.905 1.00 88.81 88 ARG A CA 1
ATOM 677 C C . ARG A 1 88 ? 5.696 -1.284 8.012 1.00 88.81 88 ARG A C 1
ATOM 679 O O . ARG A 1 88 ? 4.577 -1.603 7.624 1.00 88.81 88 ARG A O 1
ATOM 686 N N . GLU A 1 89 ? 5.968 -0.081 8.499 1.00 90.44 89 GLU A N 1
ATOM 687 C CA . GLU A 1 89 ? 4.978 0.973 8.728 1.00 90.44 89 GLU A CA 1
ATOM 688 C C . GLU A 1 89 ? 4.372 1.461 7.409 1.00 90.44 89 GLU A C 1
ATOM 690 O O . GLU A 1 89 ? 3.158 1.633 7.316 1.00 90.44 89 GLU A O 1
ATOM 695 N N . GLU A 1 90 ? 5.191 1.609 6.364 1.00 88.19 90 GLU A N 1
ATOM 696 C CA . GLU A 1 90 ? 4.723 1.948 5.017 1.00 88.19 90 GLU A CA 1
ATOM 697 C C . GLU A 1 90 ? 3.795 0.863 4.455 1.00 88.19 90 GLU A C 1
ATOM 699 O O . GLU A 1 90 ? 2.721 1.174 3.933 1.00 88.19 90 GLU A O 1
ATOM 704 N N . ALA A 1 91 ? 4.169 -0.413 4.605 1.00 90.56 91 ALA A N 1
ATOM 705 C CA . ALA A 1 91 ? 3.349 -1.533 4.155 1.00 90.56 91 ALA A CA 1
ATOM 706 C C . ALA A 1 91 ? 2.025 -1.620 4.935 1.00 90.56 91 ALA A C 1
ATOM 708 O O . ALA A 1 91 ? 0.977 -1.856 4.338 1.00 90.56 91 ALA A O 1
ATOM 709 N N . ILE A 1 92 ? 2.048 -1.398 6.254 1.00 92.69 92 ILE A N 1
ATOM 710 C CA . ILE A 1 92 ? 0.842 -1.373 7.097 1.00 92.69 92 ILE A CA 1
ATOM 711 C C . ILE A 1 92 ? -0.080 -0.232 6.675 1.00 92.69 92 ILE A C 1
ATOM 713 O O . ILE A 1 92 ? -1.259 -0.472 6.423 1.00 92.69 92 ILE A O 1
ATOM 717 N N . ARG A 1 93 ? 0.446 0.993 6.570 1.00 92.19 93 ARG A N 1
ATOM 718 C CA . ARG A 1 93 ? -0.341 2.173 6.200 1.00 92.19 93 ARG A CA 1
ATOM 719 C C . ARG A 1 93 ? -0.986 1.998 4.829 1.00 92.19 93 ARG A C 1
ATOM 721 O O . ARG A 1 93 ? -2.192 2.151 4.699 1.00 92.19 93 ARG A O 1
ATOM 728 N N . THR A 1 94 ? -0.209 1.566 3.839 1.00 91.44 94 THR A N 1
ATOM 729 C CA . THR A 1 94 ? -0.712 1.318 2.480 1.00 91.44 94 THR A CA 1
ATOM 730 C C . THR A 1 94 ? -1.785 0.223 2.462 1.00 91.44 94 THR A C 1
ATOM 732 O O . THR A 1 94 ? -2.786 0.333 1.755 1.00 91.44 94 THR A O 1
ATOM 735 N N . ALA A 1 95 ? -1.612 -0.849 3.242 1.00 93.38 95 ALA A N 1
ATOM 736 C CA . ALA A 1 95 ? -2.616 -1.905 3.361 1.00 93.38 95 ALA A CA 1
ATOM 737 C C . ALA A 1 95 ? -3.910 -1.398 4.019 1.00 93.38 95 ALA A C 1
ATOM 739 O O . ALA A 1 95 ? -4.996 -1.712 3.531 1.00 93.38 95 ALA A O 1
ATOM 740 N N . ALA A 1 96 ? -3.798 -0.595 5.081 1.00 93.94 96 ALA A N 1
ATOM 741 C CA . ALA A 1 96 ? -4.932 0.018 5.767 1.00 93.94 96 ALA A CA 1
ATOM 742 C C . ALA A 1 96 ? -5.695 0.984 4.848 1.00 93.94 96 ALA A C 1
ATOM 744 O O . ALA A 1 96 ? -6.910 0.858 4.710 1.00 93.94 96 ALA A O 1
ATOM 745 N N . ASP A 1 97 ? -4.982 1.869 4.145 1.00 92.81 97 ASP A N 1
ATOM 746 C CA . ASP A 1 97 ? -5.557 2.824 3.193 1.00 92.81 97 ASP A CA 1
ATOM 747 C C . ASP A 1 97 ? -6.348 2.097 2.091 1.00 92.81 97 ASP A C 1
ATOM 749 O O . ASP A 1 97 ? -7.492 2.447 1.800 1.00 92.81 97 ASP A O 1
ATOM 753 N N . ASN A 1 98 ? -5.795 1.011 1.539 1.00 93.31 98 ASN A N 1
ATOM 754 C CA . ASN A 1 98 ? -6.471 0.186 0.533 1.00 93.31 98 ASN A CA 1
ATOM 755 C C . ASN A 1 98 ? -7.703 -0.552 1.078 1.00 93.31 98 ASN A C 1
ATOM 757 O O . ASN A 1 98 ? -8.691 -0.721 0.360 1.00 93.31 98 ASN A O 1
ATOM 761 N N . ALA A 1 99 ? -7.649 -1.037 2.322 1.00 93.44 99 ALA A N 1
ATOM 762 C CA . ALA A 1 99 ? -8.794 -1.684 2.958 1.00 93.44 99 ALA A CA 1
ATOM 763 C C . ALA A 1 99 ? -9.922 -0.671 3.190 1.00 93.44 99 ALA A C 1
ATOM 765 O O . ALA A 1 99 ? -11.073 -0.940 2.846 1.00 93.44 99 ALA A O 1
ATOM 766 N N . CYS A 1 100 ? 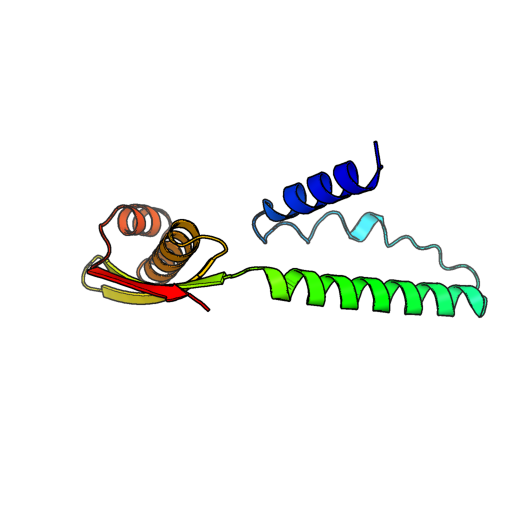-9.585 0.522 3.678 1.00 92.19 100 CYS A N 1
ATOM 767 C CA . CYS A 1 100 ? -10.535 1.607 3.887 1.00 92.19 100 CYS A CA 1
ATOM 768 C C . CYS A 1 100 ? -11.126 2.136 2.580 1.00 92.19 100 CYS A C 1
ATOM 770 O O . CYS A 1 100 ? -12.330 2.374 2.517 1.00 92.19 100 CYS A O 1
ATOM 772 N N . ALA A 1 101 ? -10.334 2.238 1.512 1.00 91.94 101 ALA A N 1
ATOM 773 C CA . ALA A 1 101 ? -10.835 2.595 0.188 1.00 91.94 101 ALA A CA 1
ATOM 774 C C . ALA A 1 101 ? -11.850 1.576 -0.365 1.00 91.94 101 ALA A C 1
ATOM 776 O O . ALA A 1 101 ? -12.715 1.951 -1.148 1.00 91.94 101 ALA A O 1
ATOM 777 N N . GLN A 1 102 ? -11.776 0.298 0.038 1.00 90.62 102 GLN A N 1
ATOM 778 C CA . GLN A 1 102 ? -12.803 -0.688 -0.317 1.00 90.62 102 GLN A CA 1
ATOM 779 C C . GLN A 1 102 ? -14.042 -0.591 0.583 1.00 90.62 102 GLN A C 1
ATOM 781 O O . GLN A 1 102 ? -15.159 -0.761 0.102 1.00 90.62 102 GLN A O 1
ATOM 786 N N . LEU A 1 103 ? -13.852 -0.378 1.885 1.00 91.69 103 LEU A N 1
ATOM 787 C CA . LEU A 1 103 ? -14.949 -0.334 2.858 1.00 91.69 103 LEU A CA 1
ATOM 788 C C . LEU A 1 103 ? -15.812 0.919 2.739 1.00 91.69 103 LEU A C 1
ATOM 790 O O . LEU A 1 103 ? -16.949 0.929 3.202 1.00 91.69 103 LEU A O 1
ATOM 794 N N . THR A 1 104 ? -15.262 1.983 2.164 1.00 91.75 104 THR A N 1
ATOM 795 C CA . THR A 1 104 ? -15.877 3.306 2.159 1.00 91.75 104 THR A CA 1
ATOM 796 C C . THR A 1 104 ? -16.116 3.773 0.734 1.00 91.75 104 THR A C 1
ATOM 798 O O . THR A 1 104 ? -15.289 3.588 -0.151 1.00 91.75 104 THR A O 1
ATOM 801 N N . SER A 1 105 ? -17.273 4.385 0.498 1.00 86.12 105 SER A N 1
ATOM 802 C CA . SER A 1 105 ? -17.655 4.895 -0.827 1.00 86.12 105 SER A CA 1
ATOM 803 C C . SER A 1 105 ? -17.339 6.385 -1.000 1.00 86.12 105 SER A C 1
ATOM 805 O O . SER A 1 105 ? -17.667 6.969 -2.030 1.00 86.12 105 SER A O 1
ATOM 807 N N . GLY A 1 106 ? -16.719 7.017 0.002 1.00 85.50 106 GLY A N 1
ATOM 808 C CA . GLY A 1 106 ? -16.458 8.452 0.033 1.00 85.50 106 GLY A CA 1
ATOM 809 C C . GLY A 1 106 ? -15.182 8.808 0.792 1.00 85.50 106 GLY A C 1
ATOM 810 O O . GLY A 1 106 ? -14.734 8.085 1.681 1.00 85.50 106 GLY A O 1
ATOM 811 N N . MET A 1 107 ? -14.606 9.960 0.448 1.00 86.25 107 MET A N 1
ATOM 812 C CA . MET A 1 107 ? -13.314 10.400 0.981 1.00 86.25 107 MET A CA 1
ATOM 813 C C . MET A 1 107 ? -13.355 10.657 2.494 1.00 86.25 107 MET A C 1
ATOM 815 O O . MET A 1 107 ? -12.433 10.267 3.208 1.00 86.25 107 MET A O 1
ATOM 819 N N . THR A 1 108 ? -14.438 11.244 3.007 1.00 89.94 108 THR A N 1
ATOM 820 C CA . THR A 1 108 ? -14.606 11.487 4.449 1.00 89.94 108 THR A CA 1
ATOM 821 C C . THR A 1 108 ? -14.587 10.187 5.246 1.00 89.94 108 THR A C 1
ATOM 823 O O . THR A 1 108 ? -13.823 10.060 6.198 1.00 89.94 108 THR A O 1
ATOM 826 N N . ASP A 1 109 ? -15.360 9.193 4.807 1.00 90.75 109 ASP A N 1
ATOM 827 C CA . ASP A 1 109 ? -15.406 7.888 5.463 1.00 90.75 109 ASP A CA 1
ATOM 828 C C . ASP A 1 109 ? -14.062 7.165 5.369 1.00 90.75 109 ASP A C 1
ATOM 830 O O . ASP A 1 109 ? -13.642 6.539 6.340 1.00 90.75 109 ASP A O 1
ATOM 834 N N . SER A 1 110 ? -13.348 7.300 4.245 1.00 89.75 110 SER A N 1
ATOM 835 C CA . SER A 1 110 ? -12.011 6.717 4.099 1.00 89.75 110 SER A CA 1
ATOM 836 C C . SER A 1 110 ? -11.016 7.285 5.120 1.00 89.75 110 SER A C 1
ATOM 838 O O . SER A 1 110 ? -10.257 6.518 5.707 1.00 89.75 110 SER A O 1
ATOM 840 N N . MET A 1 111 ? -11.072 8.594 5.412 1.00 91.12 111 MET A N 1
ATOM 841 C CA . MET A 1 111 ? -10.233 9.229 6.438 1.00 91.12 111 MET A CA 1
ATOM 842 C C . MET A 1 111 ? -10.625 8.804 7.855 1.00 91.12 111 MET A C 1
ATOM 844 O O . MET A 1 111 ? -9.757 8.573 8.691 1.00 91.12 111 MET A O 1
ATOM 848 N N . SER A 1 112 ? -11.923 8.670 8.139 1.00 92.69 112 SER A N 1
ATOM 849 C CA . SER A 1 112 ? -12.375 8.153 9.434 1.00 92.69 112 SER A CA 1
ATOM 850 C C . SER A 1 112 ? -11.961 6.694 9.633 1.00 92.69 112 SER A C 1
ATOM 852 O O . SER A 1 112 ? -11.534 6.324 10.721 1.00 92.69 112 SER A O 1
ATOM 854 N N . CYS A 1 113 ? -12.029 5.872 8.584 1.00 93.12 113 CYS A N 1
ATOM 855 C CA . CYS A 1 113 ? -11.600 4.479 8.630 1.00 93.12 113 CYS A CA 1
ATOM 856 C C . CYS A 1 113 ? -10.094 4.355 8.892 1.00 93.12 113 CYS A C 1
ATOM 858 O O . CYS A 1 113 ? -9.693 3.586 9.761 1.00 93.12 113 CYS A O 1
ATOM 860 N N . THR A 1 114 ? -9.243 5.136 8.223 1.00 91.25 114 THR A N 1
ATOM 861 C CA . THR A 1 114 ? -7.785 5.055 8.432 1.00 91.25 114 THR A CA 1
ATOM 862 C C . THR A 1 114 ? -7.339 5.552 9.809 1.00 91.25 114 THR A C 1
ATOM 864 O O . THR A 1 114 ? -6.265 5.176 10.272 1.00 91.25 114 THR A O 1
ATOM 867 N N . GLN A 1 115 ? -8.171 6.342 10.495 1.00 91.31 115 GLN A N 1
ATOM 868 C CA . GLN A 1 115 ? -7.963 6.739 11.893 1.00 91.31 115 GLN A CA 1
ATOM 869 C C . GLN A 1 115 ? -8.383 5.666 12.909 1.00 91.31 115 GLN A C 1
ATOM 871 O O . G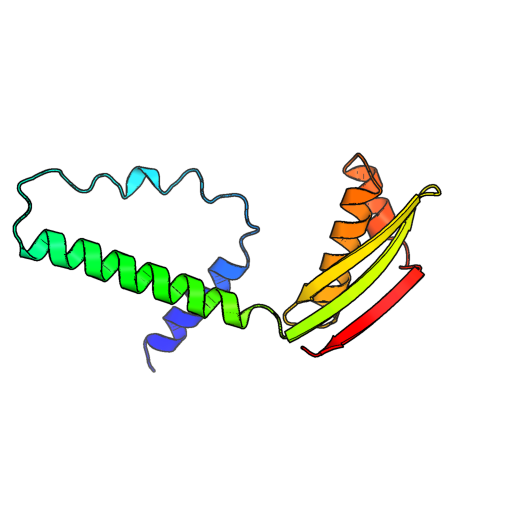LN A 1 115 ? -8.015 5.764 14.081 1.00 91.31 115 GLN A O 1
ATOM 876 N N . THR A 1 116 ? -9.144 4.646 12.501 1.00 89.94 116 THR A N 1
ATOM 877 C CA . THR A 1 116 ? -9.516 3.547 13.401 1.00 89.94 116 THR A CA 1
ATOM 878 C C . THR A 1 116 ? -8.376 2.539 13.563 1.00 89.94 116 THR A C 1
ATOM 880 O O . THR A 1 116 ? -7.628 2.289 12.616 1.00 89.94 116 THR A O 1
ATOM 883 N N . PRO A 1 117 ? -8.213 1.935 14.754 1.00 90.81 117 PRO A N 1
ATOM 884 C CA . PRO A 1 117 ? -7.212 0.899 14.946 1.00 90.81 117 PRO A CA 1
ATOM 885 C C . PRO A 1 117 ? -7.568 -0.357 14.125 1.00 90.81 117 PRO A C 1
ATOM 887 O O . PRO A 1 117 ? -8.709 -0.823 14.174 1.00 90.81 117 PRO A O 1
ATOM 890 N N . PRO A 1 118 ? -6.607 -0.942 13.389 1.00 92.75 118 PRO A N 1
ATOM 891 C CA . PRO A 1 118 ? -6.829 -2.161 12.622 1.00 92.75 118 PRO A CA 1
ATOM 892 C C . PRO A 1 118 ? -7.128 -3.354 13.533 1.00 92.75 118 PRO A C 1
ATOM 894 O O . PRO A 1 118 ? -6.494 -3.547 14.569 1.00 92.75 118 P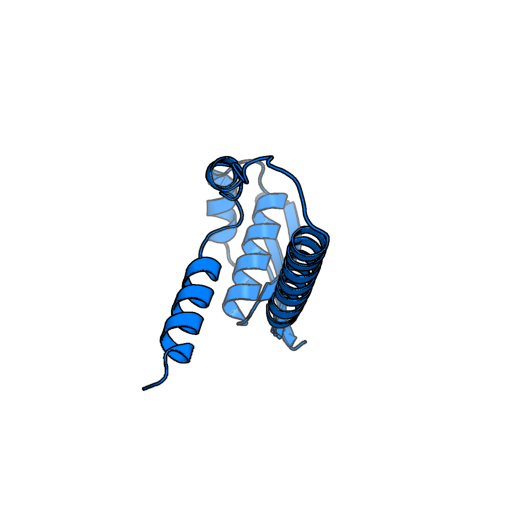RO A O 1
ATOM 897 N N . LYS A 1 119 ? -8.041 -4.221 13.089 1.00 93.56 119 LYS A N 1
ATOM 898 C CA . LYS A 1 119 ? -8.443 -5.441 13.807 1.00 93.56 119 LYS A CA 1
ATOM 899 C C . LYS A 1 119 ? -7.313 -6.463 13.901 1.00 93.56 119 LYS A C 1
ATOM 901 O O . LYS A 1 119 ? -7.207 -7.206 14.871 1.00 93.56 119 LYS A O 1
ATOM 906 N N . SER A 1 120 ? -6.484 -6.544 12.861 1.00 93.75 120 SER A N 1
ATOM 907 C CA . SER A 1 120 ? -5.331 -7.441 12.823 1.00 93.75 120 SER A CA 1
ATOM 908 C C . SER A 1 120 ? -4.270 -6.911 11.870 1.00 93.75 120 SER A C 1
ATOM 910 O O . SER A 1 120 ? -4.593 -6.402 10.795 1.00 93.75 120 SER A O 1
ATOM 912 N N . ILE A 1 121 ? -3.006 -7.067 12.265 1.00 94.88 121 ILE A N 1
ATOM 913 C CA . ILE A 1 121 ? -1.833 -6.755 11.451 1.00 94.88 121 ILE A CA 1
ATOM 914 C C . ILE A 1 121 ? -0.952 -8.002 11.407 1.00 94.88 121 ILE A C 1
ATOM 916 O O . ILE A 1 121 ? -0.499 -8.492 12.442 1.00 94.88 121 ILE A O 1
ATOM 920 N N . LYS A 1 122 ? -0.661 -8.493 10.203 1.00 94.75 122 LYS A N 1
ATOM 921 C CA . LYS A 1 122 ? 0.260 -9.608 9.962 1.00 94.75 122 LYS A CA 1
ATOM 922 C C . LYS A 1 122 ? 1.328 -9.171 8.976 1.00 94.75 122 LYS A C 1
ATOM 924 O O . LYS A 1 122 ? 1.048 -8.993 7.798 1.00 94.75 122 LYS A O 1
ATOM 929 N N . CYS A 1 123 ? 2.560 -9.028 9.443 1.00 93.00 123 CYS A N 1
ATOM 930 C CA . CYS A 1 123 ? 3.690 -8.663 8.594 1.00 93.00 123 CYS A CA 1
ATOM 931 C C . CYS A 1 123 ? 4.644 -9.840 8.422 1.00 93.00 123 CYS A C 1
ATOM 933 O O . CYS A 1 123 ? 4.908 -10.570 9.375 1.00 93.00 123 CYS A O 1
ATOM 935 N N . LYS A 1 124 ? 5.151 -10.003 7.201 1.00 90.06 124 LYS A N 1
ATOM 936 C CA . LYS A 1 124 ? 6.195 -10.958 6.834 1.00 90.06 124 LYS A CA 1
ATOM 937 C C . LYS A 1 124 ? 7.259 -10.236 6.009 1.00 90.06 124 LYS A C 1
ATOM 939 O O . LYS A 1 124 ? 6.924 -9.391 5.177 1.00 90.06 124 LYS A O 1
ATOM 944 N N . GLU A 1 125 ? 8.518 -10.561 6.251 1.00 83.31 125 GLU A N 1
ATOM 945 C CA . GLU A 1 125 ? 9.635 -10.143 5.400 1.00 83.31 125 GLU A CA 1
ATOM 946 C C . GLU A 1 125 ? 9.663 -11.053 4.159 1.00 83.31 125 GLU A C 1
ATOM 948 O O . GLU A 1 125 ? 9.378 -12.250 4.279 1.00 83.31 125 GLU A O 1
ATOM 953 N N . ARG A 1 126 ? 9.846 -10.467 2.970 1.00 65.06 126 ARG A N 1
ATOM 954 C CA . ARG A 1 126 ? 9.759 -11.151 1.671 1.00 65.06 126 ARG A CA 1
ATOM 955 C C . ARG A 1 126 ? 11.132 -11.568 1.165 1.00 65.06 126 ARG A C 1
ATOM 957 O O . ARG A 1 126 ? 12.051 -10.726 1.231 1.00 65.06 126 ARG A O 1
#

Sequence (126 aa):
MPLATKFIIFIDSIKNINQRSAESRFCLLFRYNSGAMSKTSKILIVVGFLVLMGYIVYSSLGLSKFRCEVCMEFRGGTACRTALGSTREEAIRTAADNACAQLTSGMTDSMSCTQTPPKSIKCKER

Foldseek 3Di:
DDPVVVVVVVVVVVVPPDPDPPPDPPVVVPPPPPDDDDPVNVVVVVVVVVVVVVVVVVVVVLAFFKKKKFWFDAPNDIFIFIAGGPDLVRRHLVRQLVRLVVVDPDDVSSVVRSPDDTPDMDMDGD

Radius of gyration: 21.12 Å; chains: 1; bounding box: 53×30×58 Å

pLDDT: mean 72.2, std 21.44, range [32.88, 95.69]